Protein AF-A0A8J5URF2-F1 (afdb_monomer_lite)

Organism: NCBI:txid2053667

Foldseek 3Di:
DDPPVPVVVVVVVVVVVVVVPPPCPVVPVVPPDFQFACFQVSDDQQWGQPNVVSGTDRCVPPCPDVFPQWDWDGGNNDTDTHRPFDFADAQVVEPQQFGCDPRTTGGLCRVDDDPPQWDWGGGRNDTDTDGPDVVVVPPPVPPPPPDPPDPVVCPPVPPDD

Radius of gyration: 26.74 Å; chains: 1; bounding box: 41×51×88 Å

Structure (mmCIF, N/CA/C/O backbone):
data_AF-A0A8J5URF2-F1
#
_entry.id   AF-A0A8J5URF2-F1
#
loop_
_atom_site.group_PDB
_atom_site.id
_atom_site.type_symbol
_atom_site.label_atom_id
_atom_site.label_alt_id
_atom_site.label_comp_id
_atom_site.label_asym_id
_atom_site.label_entity_id
_atom_site.label_seq_id
_atom_site.pdbx_PDB_ins_code
_atom_site.Cartn_x
_atom_site.Cartn_y
_atom_site.Cartn_z
_atom_site.occupancy
_atom_site.B_iso_or_equiv
_atom_site.auth_seq_id
_atom_site.auth_comp_id
_atom_site.auth_asym_id
_atom_site.auth_atom_id
_atom_site.pdbx_PDB_model_num
ATOM 1 N N . MET A 1 1 ? -21.887 22.325 69.177 1.00 54.88 1 MET A N 1
ATOM 2 C CA . MET A 1 1 ? -21.161 22.022 67.921 1.00 54.88 1 MET A CA 1
ATOM 3 C C . MET A 1 1 ? -19.671 21.995 68.224 1.00 54.88 1 MET A C 1
ATOM 5 O O . MET A 1 1 ? -19.210 22.878 68.933 1.00 54.88 1 MET A O 1
ATOM 9 N N . LYS A 1 2 ? -18.942 20.954 67.797 1.00 58.53 2 LYS A N 1
ATOM 10 C CA . LYS A 1 2 ? -17.509 20.806 68.104 1.00 58.53 2 LYS A CA 1
ATOM 11 C C . LYS A 1 2 ? -16.678 21.687 67.151 1.00 58.53 2 LYS A C 1
ATOM 13 O O . LYS A 1 2 ? -16.912 21.612 65.946 1.00 58.53 2 LYS A O 1
ATOM 18 N N . PRO A 1 3 ? -15.703 22.470 67.648 1.00 61.38 3 PRO A N 1
ATOM 19 C CA . PRO A 1 3 ? -14.938 23.444 66.851 1.00 61.38 3 PRO A CA 1
ATOM 20 C C . PRO A 1 3 ? -14.034 22.825 65.768 1.00 61.38 3 PRO A C 1
ATOM 22 O O . PRO A 1 3 ? -13.478 23.538 64.943 1.00 61.38 3 PRO A O 1
ATOM 25 N N . GLN A 1 4 ? -13.921 21.497 65.717 1.00 60.84 4 GLN A N 1
ATOM 26 C CA . GLN A 1 4 ? -13.095 20.777 64.743 1.00 60.84 4 GLN A CA 1
ATOM 27 C C . GLN A 1 4 ? -13.714 20.716 63.333 1.00 60.84 4 GLN A C 1
ATOM 29 O O . GLN A 1 4 ? -12.996 20.485 62.368 1.00 60.84 4 GLN A O 1
ATOM 34 N N . ASN A 1 5 ? -15.017 20.987 63.187 1.00 53.72 5 ASN A N 1
ATOM 35 C CA . ASN A 1 5 ? -15.689 20.961 61.881 1.00 53.72 5 ASN A CA 1
ATOM 36 C C . ASN A 1 5 ? -15.619 22.296 61.121 1.00 53.72 5 ASN A C 1
ATOM 38 O O . ASN A 1 5 ? -15.987 22.335 59.950 1.00 53.72 5 ASN A O 1
ATOM 42 N N . LEU A 1 6 ? -15.159 23.384 61.753 1.00 61.41 6 LEU A N 1
ATOM 43 C CA . LEU A 1 6 ? -15.126 24.706 61.116 1.00 61.41 6 LEU A CA 1
ATOM 44 C C . LEU A 1 6 ? -13.958 24.841 60.120 1.00 61.41 6 LEU A C 1
ATOM 46 O O . LEU A 1 6 ? -14.112 25.452 59.070 1.00 61.41 6 LEU A O 1
ATOM 50 N N . PHE A 1 7 ? -12.828 24.181 60.393 1.00 63.19 7 PHE A N 1
ATOM 51 C CA . PHE A 1 7 ? -11.641 24.225 59.529 1.00 63.19 7 PHE A CA 1
ATOM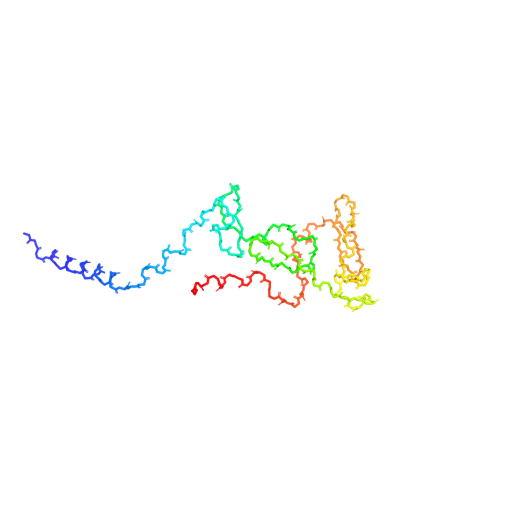 52 C C . PHE A 1 7 ? -11.802 23.458 58.210 1.00 63.19 7 PHE A C 1
ATOM 54 O O . PHE A 1 7 ? -11.141 23.774 57.224 1.00 63.19 7 PHE A O 1
ATOM 61 N N . ILE A 1 8 ? -12.696 22.468 58.166 1.00 69.56 8 ILE A N 1
ATOM 62 C CA . ILE A 1 8 ? -12.920 21.665 56.956 1.00 69.56 8 ILE A CA 1
ATOM 63 C C . ILE A 1 8 ? -13.656 22.491 55.892 1.00 69.56 8 ILE A C 1
ATOM 65 O O . ILE A 1 8 ? -13.359 22.371 54.707 1.00 69.56 8 ILE A O 1
ATOM 69 N N . PHE A 1 9 ? -14.572 23.372 56.303 1.00 69.56 9 PHE A N 1
ATOM 70 C CA . PHE A 1 9 ? -15.338 24.187 55.362 1.00 69.56 9 PHE A CA 1
ATOM 71 C C . PHE A 1 9 ? -14.484 25.254 54.671 1.00 69.56 9 PHE A C 1
ATOM 73 O O . PHE A 1 9 ? -14.628 25.441 53.465 1.00 69.56 9 PHE A O 1
ATOM 80 N N . GLU A 1 10 ? -13.546 25.895 55.374 1.00 72.56 10 GLU A N 1
ATOM 81 C CA . GLU A 1 10 ? -12.676 26.892 54.736 1.00 72.56 10 GLU A CA 1
ATOM 82 C C . GLU A 1 10 ? -11.713 26.270 53.719 1.00 72.56 10 GLU A C 1
ATOM 84 O O . GLU A 1 10 ? -11.542 26.807 52.624 1.00 72.56 10 GLU A O 1
ATOM 89 N N . ALA A 1 11 ? -11.146 25.098 54.019 1.00 75.94 11 ALA A N 1
ATOM 90 C CA . ALA A 1 11 ? -10.234 24.422 53.098 1.00 75.94 11 ALA A CA 1
ATOM 91 C C . ALA A 1 11 ? -10.924 24.002 51.784 1.00 75.94 11 ALA A C 1
ATOM 93 O O . ALA A 1 11 ? -10.336 24.118 50.708 1.00 75.94 11 ALA A O 1
ATOM 94 N N . VAL A 1 12 ? -12.185 23.558 51.852 1.00 80.31 12 VAL A N 1
ATOM 95 C CA . VAL A 1 12 ? -12.960 23.149 50.667 1.00 80.31 12 VAL A CA 1
ATOM 96 C C . VAL A 1 12 ? -13.332 24.352 49.798 1.00 80.31 12 VAL A C 1
ATOM 98 O O . VAL A 1 12 ? -13.237 24.271 48.573 1.00 80.31 12 VAL A O 1
ATOM 101 N N . VAL A 1 13 ? -13.699 25.485 50.405 1.00 82.00 13 VAL A N 1
ATOM 102 C CA . VAL A 1 13 ? -14.028 26.707 49.654 1.00 82.00 13 VAL A CA 1
ATOM 103 C C . VAL A 1 13 ? -12.790 27.258 48.945 1.00 82.00 13 VAL A C 1
ATOM 105 O O . VAL A 1 13 ? -12.867 27.588 47.764 1.00 82.00 13 VAL A O 1
ATOM 108 N N . ILE A 1 14 ? -11.628 27.275 49.605 1.00 79.31 14 ILE A N 1
ATOM 109 C CA . ILE A 1 14 ? -10.374 27.732 48.987 1.00 79.31 14 ILE A CA 1
ATOM 110 C C . ILE A 1 14 ? -9.968 26.816 47.819 1.00 79.31 14 ILE A C 1
ATOM 112 O O . ILE A 1 14 ? -9.582 27.315 46.764 1.00 79.31 14 ILE A O 1
ATOM 116 N N . ALA A 1 15 ? -10.118 25.493 47.949 1.00 76.88 15 ALA A N 1
ATOM 117 C CA . ALA A 1 15 ? -9.820 24.556 46.863 1.00 76.88 15 ALA A CA 1
ATOM 118 C C . ALA A 1 15 ? -10.741 24.747 45.641 1.00 76.88 15 ALA A C 1
ATOM 120 O O . ALA A 1 15 ? -10.263 24.743 44.506 1.00 76.88 15 ALA A O 1
ATOM 121 N N . LEU A 1 16 ? -12.043 24.966 45.860 1.00 73.75 16 LEU A N 1
ATOM 122 C CA . LEU A 1 16 ? -13.004 25.220 44.780 1.00 73.75 16 LEU A CA 1
ATOM 123 C C . LEU A 1 16 ? -12.747 26.559 44.074 1.00 73.75 16 LEU A C 1
ATOM 125 O O . LEU A 1 16 ? -12.869 26.635 42.851 1.00 73.75 16 LEU A O 1
ATOM 129 N N . VAL A 1 17 ? -12.336 27.591 44.817 1.00 75.50 17 VAL A N 1
ATOM 130 C CA . VAL A 1 17 ? -11.958 28.898 44.258 1.00 75.50 17 VAL A CA 1
ATOM 131 C C . VAL A 1 17 ? -10.662 28.789 43.445 1.00 75.50 17 VAL A C 1
ATOM 133 O O . VAL A 1 17 ? -10.604 29.265 42.316 1.00 75.50 17 VAL A O 1
ATOM 136 N N . ILE A 1 18 ? -9.636 28.090 43.939 1.00 70.56 18 ILE A N 1
ATOM 137 C CA . ILE A 1 18 ? -8.384 27.891 43.185 1.00 70.56 18 ILE A CA 1
ATOM 138 C C . ILE A 1 18 ? -8.638 27.131 41.871 1.00 70.56 18 ILE A C 1
ATOM 140 O O . ILE A 1 18 ? -8.067 27.489 40.841 1.00 70.56 18 ILE A O 1
ATOM 144 N N . LEU A 1 19 ? -9.540 26.142 41.876 1.00 63.00 19 LEU A N 1
ATOM 145 C CA . LEU A 1 19 ? -9.937 25.402 40.671 1.00 63.00 19 LEU A CA 1
ATOM 146 C C . LEU A 1 19 ? -10.715 26.253 39.656 1.00 63.00 19 LEU A C 1
ATOM 148 O O . LEU A 1 19 ? -10.665 25.961 38.464 1.00 63.00 19 LEU A O 1
ATOM 152 N N . SER A 1 20 ? -11.402 27.311 40.097 1.00 64.94 20 SER A N 1
ATOM 153 C CA . SER A 1 20 ? -12.163 28.204 39.211 1.00 64.94 20 SER A CA 1
ATOM 154 C C . SER A 1 20 ? -11.351 29.389 38.669 1.00 64.94 20 SER A C 1
ATOM 156 O O . SER A 1 20 ? -11.740 29.964 37.658 1.00 64.94 20 SER A O 1
ATOM 158 N N . PHE A 1 21 ? -10.195 29.722 39.258 1.00 60.34 21 PHE A N 1
ATOM 159 C CA . PHE A 1 21 ? -9.311 30.794 38.765 1.00 60.34 21 PHE A CA 1
ATOM 160 C C . PHE A 1 21 ? -8.217 30.330 37.794 1.00 60.34 21 PHE A C 1
ATOM 162 O O . PHE A 1 21 ? -7.572 31.154 37.139 1.00 60.34 21 PHE A O 1
ATOM 169 N N . THR A 1 22 ? -8.005 29.024 37.631 1.00 60.31 22 THR A N 1
ATOM 170 C CA . THR A 1 22 ? -7.184 28.526 36.527 1.00 60.31 22 THR A CA 1
ATOM 171 C C . THR A 1 22 ? -8.030 28.483 35.256 1.00 60.31 22 THR A C 1
ATOM 173 O O . THR A 1 22 ? -8.672 27.475 34.982 1.00 60.31 22 THR A O 1
ATOM 176 N N . ASN A 1 23 ? -7.997 29.562 34.463 1.00 52.31 23 ASN A N 1
ATOM 177 C CA . ASN A 1 23 ? -8.587 29.728 33.114 1.00 52.31 23 ASN A CA 1
ATOM 178 C C . ASN A 1 23 ? -8.041 28.739 32.047 1.00 52.31 23 ASN A C 1
ATOM 180 O O . ASN A 1 23 ? -7.802 29.091 30.896 1.00 52.31 23 ASN A O 1
ATOM 184 N N . LYS A 1 24 ? -7.761 27.494 32.433 1.00 52.59 24 LYS A N 1
ATOM 185 C CA . LYS A 1 24 ? -7.268 26.403 31.586 1.00 52.59 24 LYS A CA 1
ATOM 186 C C . LYS A 1 24 ? -8.221 25.206 31.559 1.00 52.59 24 LYS A C 1
ATOM 188 O O . LYS A 1 24 ? -7.837 24.151 31.064 1.00 52.59 24 LYS A O 1
ATOM 193 N N . VAL A 1 25 ? -9.437 25.356 32.083 1.00 52.59 25 VAL A N 1
ATOM 194 C CA . VAL A 1 25 ? -10.452 24.292 32.039 1.00 52.59 25 VAL A CA 1
ATOM 195 C C . VAL A 1 25 ? -11.131 24.222 30.662 1.00 52.59 25 VAL A C 1
ATOM 197 O O . VAL A 1 25 ? -11.504 23.132 30.238 1.00 52.59 25 VAL A O 1
ATOM 200 N N . ASP A 1 26 ? -11.166 25.318 29.896 1.00 50.94 26 ASP A N 1
ATOM 201 C CA . ASP A 1 26 ? -11.815 25.328 28.574 1.00 50.94 26 ASP A CA 1
ATOM 202 C C . ASP A 1 26 ? -11.022 24.601 27.475 1.00 50.94 26 ASP A C 1
ATOM 204 O O . ASP A 1 26 ? -11.611 24.071 26.540 1.00 50.94 26 ASP A O 1
ATOM 208 N N . LEU A 1 27 ? -9.695 24.464 27.599 1.00 51.38 27 LEU A N 1
ATOM 209 C CA . LEU A 1 27 ? -8.894 23.777 26.571 1.00 51.38 27 LEU A CA 1
ATOM 210 C C . LEU A 1 27 ? -8.888 22.243 26.679 1.00 51.38 27 LEU A C 1
ATOM 212 O O . LEU A 1 27 ? -8.362 21.574 25.791 1.00 51.38 27 LEU A O 1
ATOM 216 N N . TRP A 1 28 ? -9.420 21.669 27.761 1.00 51.75 28 TRP A N 1
ATOM 217 C CA . TRP A 1 28 ? -9.365 20.218 27.994 1.00 51.75 28 TRP A CA 1
ATOM 218 C C . TRP A 1 28 ? -10.682 19.489 27.702 1.00 51.75 28 TRP A C 1
ATOM 220 O O . TRP A 1 28 ? -10.674 18.274 27.513 1.00 51.75 28 TRP A O 1
ATOM 230 N N . LEU A 1 29 ? -11.807 20.207 27.638 1.00 48.22 29 LEU A N 1
ATOM 231 C CA . LEU A 1 29 ? -13.128 19.608 27.412 1.00 48.22 29 LEU A CA 1
ATOM 232 C C . LEU A 1 29 ? -13.504 19.462 25.929 1.00 48.22 29 LEU A C 1
ATOM 234 O O . LEU A 1 29 ? -14.338 18.620 25.607 1.00 48.22 29 LEU A O 1
ATOM 238 N N . GLU A 1 30 ? -12.845 20.177 25.013 1.00 49.75 30 GLU A N 1
ATOM 239 C CA . GLU A 1 30 ? -13.102 20.037 23.568 1.00 49.75 30 GLU A CA 1
ATOM 240 C C . GLU A 1 30 ? -12.383 18.847 22.913 1.00 49.75 30 GLU A C 1
ATOM 242 O O . GLU A 1 30 ? -12.666 18.501 21.770 1.00 49.75 30 GLU A O 1
ATOM 247 N N . THR A 1 31 ? -11.470 18.169 23.614 1.00 52.88 31 THR A N 1
ATOM 248 C CA . THR A 1 31 ? -10.643 17.107 23.007 1.00 52.88 31 THR A CA 1
ATOM 249 C C . THR A 1 31 ? -11.240 15.699 23.083 1.00 52.88 31 THR A C 1
ATOM 251 O O . THR A 1 31 ? -10.633 14.765 22.561 1.00 52.88 31 THR A O 1
ATOM 254 N N . TRP A 1 32 ? -12.414 15.522 23.702 1.00 55.44 32 TRP A N 1
ATOM 255 C CA . TRP A 1 32 ? -12.982 14.188 23.962 1.00 55.44 32 TRP A CA 1
ATOM 256 C C . TRP A 1 32 ? -14.447 14.003 23.578 1.00 55.44 32 TRP A C 1
ATOM 258 O O . TRP A 1 32 ? -14.956 12.886 23.698 1.00 55.44 32 TRP A O 1
ATOM 268 N N . LEU A 1 33 ? -15.138 15.044 23.111 1.00 57.53 33 LEU A N 1
ATOM 269 C CA . LEU A 1 33 ? -16.478 14.837 22.577 1.00 57.53 33 LEU A CA 1
ATOM 270 C C . LEU A 1 33 ? -16.354 14.152 21.209 1.00 57.53 33 LEU A C 1
ATOM 272 O O . LEU A 1 33 ? -15.649 14.672 20.340 1.00 57.53 33 LEU A O 1
ATOM 276 N N . PRO A 1 34 ? -16.993 12.986 21.000 1.00 61.00 34 PRO A N 1
ATOM 277 C CA . PRO A 1 34 ? -17.047 12.380 19.680 1.00 61.00 34 PRO A CA 1
ATOM 278 C C . PRO A 1 34 ? -17.663 13.401 18.723 1.00 61.00 34 PRO A C 1
ATOM 280 O O . PRO A 1 34 ? -18.774 13.884 18.951 1.00 61.00 34 PRO A O 1
ATOM 283 N N . ILE A 1 35 ? -16.904 13.783 17.693 1.00 73.75 35 ILE A N 1
ATOM 284 C CA . ILE A 1 35 ? -17.360 14.724 16.671 1.00 73.75 35 ILE A CA 1
ATOM 285 C C . ILE A 1 35 ? -18.442 14.001 15.872 1.00 73.75 35 ILE A C 1
ATOM 287 O O . ILE A 1 35 ? -18.147 13.196 14.983 1.00 73.75 35 ILE A O 1
ATOM 291 N N . TYR A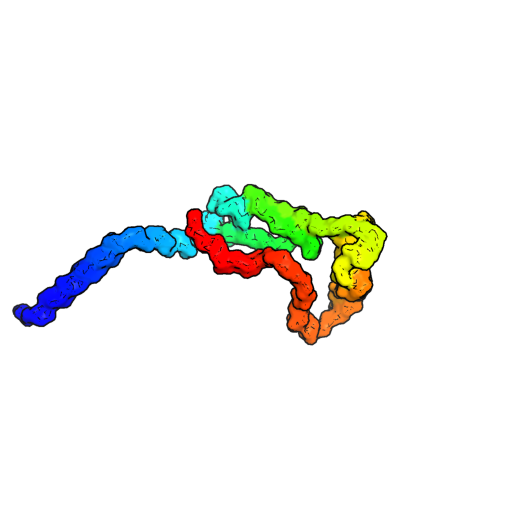 1 36 ? -19.695 14.245 16.249 1.00 84.81 36 TYR A N 1
ATOM 292 C CA . TYR A 1 36 ? -20.850 13.760 15.515 1.00 84.81 36 TYR A CA 1
ATOM 293 C C . TYR A 1 36 ? -20.994 14.559 14.228 1.00 84.81 36 TYR A C 1
ATOM 295 O O . TYR A 1 36 ? -20.988 15.788 14.251 1.00 84.81 36 TYR A O 1
ATOM 303 N N . CYS A 1 37 ? -21.173 13.859 13.117 1.00 90.00 37 CYS A N 1
ATOM 304 C CA . CYS A 1 37 ? -21.361 14.476 11.814 1.00 90.00 37 CYS A CA 1
ATOM 305 C C . CYS A 1 37 ? -22.640 13.966 11.147 1.00 90.00 37 CYS A C 1
ATOM 307 O O . CYS A 1 37 ? -23.063 12.819 11.323 1.00 90.00 37 CYS A O 1
ATOM 309 N N . THR A 1 38 ? -23.267 14.841 10.372 1.00 91.00 38 THR A N 1
ATOM 310 C CA . THR A 1 38 ? -24.408 14.526 9.503 1.00 91.00 38 THR A CA 1
ATOM 311 C C . THR A 1 38 ? -24.032 14.603 8.028 1.00 91.00 38 THR A C 1
ATOM 313 O O . THR A 1 38 ? -24.632 13.920 7.198 1.00 91.00 38 THR A O 1
ATOM 316 N N . LYS A 1 39 ? -23.006 15.394 7.715 1.00 91.00 39 LYS A N 1
ATOM 317 C CA . LYS A 1 39 ? -22.431 15.606 6.388 1.00 91.00 39 LYS A CA 1
ATOM 318 C C . LYS A 1 39 ? -20.928 15.871 6.513 1.00 91.00 39 LYS A C 1
ATOM 320 O O . LYS A 1 39 ? -20.409 16.046 7.613 1.00 91.00 39 LYS A O 1
ATOM 325 N N . ASN A 1 40 ? -20.213 15.855 5.391 1.00 82.31 40 ASN A N 1
ATOM 326 C CA . ASN A 1 40 ? -18.756 15.999 5.397 1.00 82.31 40 ASN A CA 1
ATOM 327 C C . ASN A 1 40 ? -18.301 17.370 5.901 1.00 82.31 40 ASN A C 1
ATOM 329 O O . ASN A 1 40 ? -17.296 17.422 6.594 1.00 82.31 40 ASN A O 1
ATOM 333 N N . GLU A 1 41 ? -19.061 18.436 5.631 1.00 88.69 41 GLU A N 1
ATOM 334 C CA . GLU A 1 41 ? -18.701 19.794 6.060 1.00 88.69 41 GLU A CA 1
ATOM 335 C C . GLU A 1 41 ? -18.766 19.990 7.584 1.00 88.69 41 GLU A C 1
ATOM 337 O O . GLU A 1 41 ? -18.286 21.001 8.088 1.00 88.69 41 GLU A O 1
ATOM 342 N N . ASP A 1 42 ? -19.358 19.042 8.322 1.00 88.25 42 ASP A N 1
ATOM 343 C CA . ASP A 1 42 ? -19.342 19.043 9.791 1.00 88.25 42 ASP A CA 1
ATOM 344 C C . ASP A 1 42 ? -17.985 18.559 10.342 1.00 88.25 42 ASP A C 1
ATOM 346 O O . ASP A 1 42 ? -17.697 18.703 11.530 1.00 88.25 42 ASP A O 1
ATOM 350 N N . CYS A 1 43 ? -17.155 17.951 9.488 1.00 86.31 43 CYS A N 1
ATOM 351 C CA . CYS A 1 43 ? -15.836 17.459 9.839 1.00 86.31 43 CYS A CA 1
ATOM 352 C C . CYS A 1 43 ? -14.746 18.483 9.477 1.00 86.31 43 CYS A C 1
ATOM 354 O O . CYS A 1 43 ? -14.905 19.270 8.549 1.00 86.31 43 CYS A O 1
ATOM 356 N N . PRO A 1 44 ? -13.584 18.433 10.144 1.00 85.56 44 PRO A N 1
ATOM 357 C CA . PRO A 1 44 ? -12.365 19.079 9.665 1.00 85.56 44 PRO A CA 1
ATOM 358 C C . PRO A 1 44 ? -11.990 18.640 8.238 1.00 85.56 44 PRO A C 1
ATOM 360 O O . PRO A 1 44 ? -12.250 17.498 7.852 1.00 85.56 44 PRO A O 1
ATOM 363 N N . ASP A 1 45 ? -11.304 19.503 7.481 1.00 79.62 45 ASP A N 1
ATOM 364 C CA . ASP A 1 45 ? -10.950 19.288 6.061 1.00 79.62 45 ASP A CA 1
ATOM 365 C C . ASP A 1 45 ? -10.183 17.983 5.771 1.00 79.62 45 ASP A C 1
ATOM 367 O O . ASP A 1 45 ? -10.190 17.485 4.641 1.00 79.62 45 ASP A O 1
ATOM 371 N N . ASN A 1 46 ? -9.498 17.437 6.778 1.00 77.62 46 ASN A N 1
ATOM 372 C CA . ASN A 1 46 ? -8.712 16.205 6.711 1.00 77.62 46 ASN A CA 1
ATOM 373 C C . ASN A 1 46 ? -9.497 14.940 7.114 1.00 77.62 46 ASN A C 1
ATOM 375 O O . ASN A 1 46 ? -8.923 13.849 7.132 1.00 77.62 46 ASN A O 1
ATOM 379 N N . LEU A 1 47 ? -10.783 15.066 7.448 1.00 82.88 47 LEU A N 1
ATOM 380 C CA . LEU A 1 47 ? -11.662 13.969 7.851 1.00 82.88 47 LEU A CA 1
ATOM 381 C C . LEU A 1 47 ? -12.883 13.880 6.929 1.00 82.88 47 LEU A C 1
ATOM 383 O O . LEU A 1 47 ? -13.195 14.788 6.161 1.00 82.88 47 LEU A O 1
ATOM 387 N N . SER A 1 48 ? -13.580 12.750 6.970 1.00 84.19 48 SER A N 1
ATOM 388 C CA . SER A 1 48 ? -14.848 12.565 6.260 1.00 84.19 48 SER A CA 1
ATOM 389 C C . SER A 1 48 ? -15.864 11.898 7.172 1.00 84.19 48 SER A C 1
ATOM 391 O O . SER A 1 48 ? -15.506 11.093 8.037 1.00 84.19 48 SER A O 1
ATOM 393 N N . CYS A 1 49 ? -17.134 12.238 6.982 1.00 87.38 49 CYS A N 1
ATOM 394 C CA . CYS A 1 49 ? -18.213 11.718 7.797 1.00 87.38 49 CYS A CA 1
ATOM 395 C C . CYS A 1 49 ? -18.596 10.305 7.346 1.00 87.38 49 CYS A C 1
ATOM 397 O O . CYS A 1 49 ? -19.103 10.103 6.239 1.00 87.38 49 CYS A O 1
ATOM 399 N N . LEU A 1 50 ? -18.404 9.309 8.212 1.00 86.88 50 LEU A N 1
ATOM 400 C CA . LEU A 1 50 ? -18.973 7.980 8.007 1.00 86.88 50 LEU A CA 1
ATOM 401 C C . LEU A 1 50 ? -20.443 8.013 8.403 1.00 86.88 50 LEU A C 1
ATOM 403 O O . LEU A 1 50 ? -20.783 7.824 9.565 1.00 86.88 50 LEU A O 1
ATOM 407 N N . ILE A 1 51 ? -21.322 8.203 7.418 1.00 82.00 51 ILE A N 1
ATOM 408 C CA . ILE A 1 51 ? -22.777 8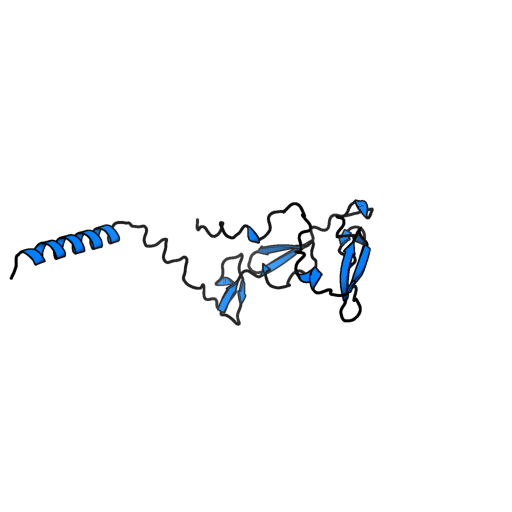.342 7.623 1.00 82.00 51 ILE A CA 1
ATOM 409 C C . ILE A 1 51 ? -23.360 7.197 8.473 1.00 82.00 51 ILE A C 1
ATOM 411 O O . ILE A 1 51 ? -24.275 7.422 9.262 1.00 82.00 51 ILE A O 1
ATOM 415 N N . LYS A 1 52 ? -22.821 5.975 8.342 1.00 86.12 52 LYS A N 1
ATOM 416 C CA . LYS A 1 52 ? -23.266 4.805 9.121 1.00 86.12 52 LYS A CA 1
ATOM 417 C C . LYS A 1 52 ? -23.015 4.955 10.623 1.00 86.12 52 LYS A C 1
ATOM 419 O O . LYS A 1 52 ? -23.894 4.614 11.406 1.00 86.12 52 LYS A O 1
ATOM 424 N N . ASP A 1 53 ? -21.856 5.492 10.992 1.00 85.31 53 ASP A N 1
ATOM 425 C CA . ASP A 1 53 ? -21.406 5.597 12.385 1.00 85.31 53 ASP A CA 1
ATOM 426 C C . ASP A 1 53 ? -21.618 7.013 12.951 1.00 85.31 53 ASP A C 1
ATOM 428 O O . ASP A 1 53 ? -21.511 7.222 14.154 1.00 85.31 53 ASP A O 1
ATOM 432 N N . LYS A 1 54 ? -21.954 7.984 12.086 1.00 90.62 54 LYS A N 1
ATOM 433 C CA . LYS A 1 54 ? -22.032 9.426 12.379 1.00 90.62 54 LYS A CA 1
ATOM 434 C C . LYS A 1 54 ? -20.750 9.981 12.998 1.00 90.62 54 LYS A C 1
ATOM 436 O O . LYS A 1 54 ? -20.797 10.932 13.769 1.00 90.62 54 LYS A O 1
ATOM 441 N N . GLU A 1 55 ? -19.612 9.397 12.641 1.00 89.81 55 GLU A N 1
ATOM 442 C CA . GLU A 1 55 ? -18.293 9.782 13.136 1.00 89.81 55 GLU A CA 1
ATOM 443 C C . GLU A 1 55 ? -17.436 10.337 11.998 1.00 89.81 55 GLU A C 1
ATOM 445 O O . GLU A 1 55 ? -17.358 9.752 10.911 1.00 89.81 55 GLU A O 1
ATOM 450 N N . CYS A 1 56 ? -16.730 11.436 12.265 1.00 85.62 56 CYS A N 1
ATOM 451 C CA . CYS A 1 56 ? -15.649 11.891 11.400 1.00 85.62 56 CYS A CA 1
ATOM 452 C C . CYS A 1 56 ? -14.465 10.930 11.533 1.00 85.62 56 CYS A C 1
ATOM 454 O O . CYS A 1 56 ? -13.815 10.879 12.579 1.00 85.62 56 CYS A O 1
ATOM 456 N N . ARG A 1 57 ? -14.142 10.181 10.475 1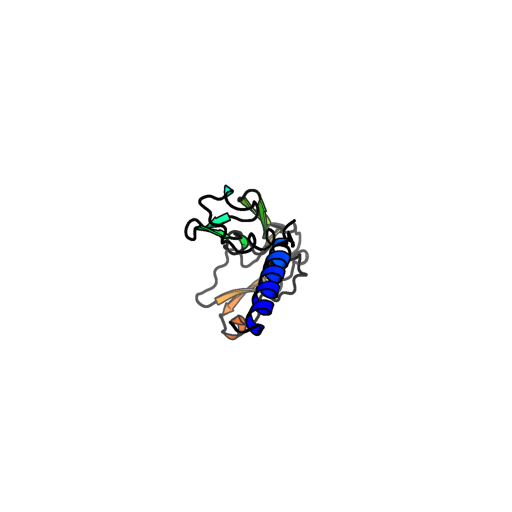.00 83.88 57 ARG A N 1
ATOM 457 C CA . ARG A 1 57 ? -12.924 9.362 10.448 1.00 83.88 57 ARG A CA 1
ATOM 458 C C . ARG A 1 57 ? -11.988 9.809 9.355 1.00 83.88 57 ARG A C 1
ATOM 460 O O . ARG A 1 57 ? -12.384 10.395 8.349 1.00 83.88 57 ARG A O 1
ATOM 467 N N . ASN A 1 58 ? -10.720 9.487 9.567 1.00 76.94 58 ASN A N 1
ATOM 468 C CA . ASN A 1 58 ? -9.730 9.627 8.527 1.00 76.94 58 ASN A CA 1
ATOM 469 C C . ASN A 1 58 ? -10.013 8.557 7.453 1.00 76.94 58 ASN A C 1
ATOM 471 O O . ASN A 1 58 ? -9.935 7.361 7.763 1.00 76.94 58 ASN A O 1
ATOM 475 N N . PRO A 1 59 ? -10.332 8.949 6.207 1.00 69.00 59 PRO A N 1
ATOM 476 C CA . PRO A 1 59 ? -10.611 7.995 5.141 1.00 69.00 59 PRO A CA 1
ATOM 477 C C . PRO A 1 59 ? -9.382 7.163 4.738 1.00 69.00 59 PRO A C 1
ATOM 479 O O . PRO A 1 59 ? -9.552 6.177 4.025 1.00 69.00 59 PRO A O 1
ATOM 482 N N . CYS A 1 60 ? -8.174 7.488 5.226 1.00 62.62 60 CYS A N 1
ATOM 483 C CA . CYS A 1 60 ? -6.936 6.750 4.949 1.00 62.62 60 CYS A CA 1
ATOM 484 C C . CYS A 1 60 ? -6.978 5.262 5.331 1.00 62.62 60 CYS A C 1
ATOM 486 O O . CYS A 1 60 ? -6.146 4.506 4.845 1.00 62.62 60 CYS A O 1
ATOM 488 N N . ASN A 1 61 ? -7.904 4.830 6.197 1.00 58.97 61 ASN A N 1
ATOM 489 C CA . ASN A 1 61 ? -8.049 3.410 6.540 1.00 58.97 61 ASN A CA 1
ATOM 490 C C . ASN A 1 61 ? -9.075 2.667 5.664 1.00 58.97 61 ASN A C 1
ATOM 492 O O . ASN A 1 61 ? -9.260 1.461 5.812 1.00 58.97 61 ASN A O 1
ATOM 496 N N . SER A 1 62 ? -9.765 3.379 4.770 1.00 55.50 62 SER A N 1
ATOM 497 C CA . SER A 1 62 ? -10.546 2.755 3.707 1.00 55.50 62 SER A CA 1
ATOM 498 C C . SER A 1 62 ? -9.630 2.538 2.506 1.00 55.50 62 SER A C 1
ATOM 500 O O . SER A 1 62 ? -8.788 3.377 2.205 1.00 55.50 62 SER A O 1
ATOM 502 N N . THR A 1 63 ? -9.780 1.403 1.837 1.00 58.09 63 THR A N 1
ATOM 503 C CA . THR A 1 63 ? -9.047 0.914 0.655 1.00 58.09 63 THR A CA 1
ATOM 504 C C . THR A 1 63 ? -9.219 1.789 -0.606 1.00 58.09 63 THR A C 1
ATOM 506 O O . THR A 1 63 ? -9.407 1.282 -1.709 1.00 58.09 63 THR A O 1
ATOM 509 N N . GLY A 1 64 ? -9.229 3.114 -0.450 1.00 61.94 64 GLY A N 1
ATOM 510 C CA . GLY A 1 64 ? -9.642 4.080 -1.461 1.00 61.94 64 GLY A CA 1
ATOM 511 C C . GLY A 1 64 ? -8.654 4.263 -2.611 1.00 61.94 64 GLY A C 1
ATOM 512 O O . GLY A 1 64 ? -9.102 4.439 -3.743 1.00 61.94 64 GLY A O 1
ATOM 513 N N . CYS A 1 65 ? -7.342 4.190 -2.363 1.00 66.81 65 CYS A N 1
ATOM 514 C CA . CYS A 1 65 ? -6.358 4.213 -3.445 1.00 66.81 65 CYS A CA 1
ATOM 515 C C . CYS A 1 65 ? -6.021 2.780 -3.857 1.00 66.81 65 CYS A C 1
ATOM 517 O O . CYS A 1 65 ? -5.839 1.890 -3.022 1.00 66.81 65 CYS A O 1
ATOM 519 N N . LYS A 1 66 ? -6.022 2.548 -5.170 1.00 67.06 66 LYS A N 1
ATOM 520 C CA . LYS A 1 66 ? -5.938 1.201 -5.745 1.00 67.06 66 LYS A CA 1
ATOM 521 C C . LYS A 1 66 ? -4.517 0.661 -5.719 1.00 67.06 66 LYS A C 1
ATOM 523 O O . LYS A 1 66 ? -4.353 -0.555 -5.750 1.00 67.06 66 LYS A O 1
ATOM 528 N N . PHE A 1 67 ? -3.527 1.550 -5.678 1.00 67.56 67 PHE A N 1
ATOM 529 C CA . PHE A 1 67 ? -2.131 1.192 -5.868 1.00 67.56 67 PHE A CA 1
ATOM 530 C C . PHE A 1 67 ? -1.298 1.477 -4.615 1.00 67.56 67 PHE A C 1
ATOM 532 O O . PHE A 1 67 ? -1.536 2.436 -3.878 1.00 67.56 67 PHE A O 1
ATOM 539 N N . ALA A 1 68 ? -0.314 0.613 -4.359 1.00 64.62 68 ALA A N 1
ATOM 540 C CA . ALA A 1 68 ? 0.538 0.682 -3.170 1.00 64.62 68 ALA A CA 1
ATOM 541 C C . ALA A 1 68 ? 1.519 1.874 -3.181 1.00 64.62 68 ALA A C 1
ATOM 543 O O . ALA A 1 68 ? 2.074 2.219 -2.140 1.00 64.62 68 ALA A O 1
ATOM 544 N N . ASP A 1 69 ? 1.739 2.498 -4.339 1.00 65.81 69 ASP A N 1
ATOM 545 C CA . ASP A 1 69 ? 2.648 3.629 -4.564 1.00 65.81 69 ASP A CA 1
ATOM 546 C C . ASP A 1 69 ? 1.935 4.997 -4.590 1.00 65.81 69 ASP A C 1
ATOM 548 O O . ASP A 1 69 ? 2.552 6.026 -4.897 1.00 65.81 69 ASP A O 1
ATOM 552 N N . GLU A 1 70 ? 0.635 5.027 -4.294 1.00 75.44 70 GLU A N 1
ATOM 553 C CA . GLU A 1 70 ? -0.147 6.258 -4.230 1.00 75.44 70 GLU A CA 1
ATOM 554 C C . GLU A 1 70 ? 0.004 6.940 -2.868 1.00 75.44 70 GLU A C 1
ATOM 556 O O . GLU A 1 70 ? -0.239 6.360 -1.809 1.00 75.44 70 GLU A O 1
ATOM 561 N N . ILE A 1 71 ? 0.376 8.221 -2.898 1.00 71.75 71 ILE A N 1
ATOM 562 C CA . ILE A 1 71 ? 0.284 9.090 -1.731 1.00 71.75 71 ILE A CA 1
ATOM 563 C C . ILE A 1 71 ? -1.170 9.524 -1.581 1.00 71.75 71 ILE A C 1
ATOM 565 O O . ILE A 1 71 ? -1.774 10.104 -2.488 1.00 71.75 71 ILE A O 1
ATOM 569 N N . TYR A 1 72 ? -1.703 9.272 -0.392 1.00 73.88 72 TYR A N 1
ATOM 570 C CA . TYR A 1 72 ? -3.023 9.713 0.022 1.00 73.88 72 TYR A CA 1
ATOM 571 C C . TYR A 1 72 ? -2.964 11.168 0.481 1.00 73.88 72 TYR A C 1
ATOM 573 O O . TYR A 1 72 ? -2.184 11.524 1.367 1.00 73.88 72 TYR A O 1
ATOM 581 N N . SER A 1 73 ? -3.831 12.005 -0.077 1.00 77.50 73 SER A N 1
ATOM 582 C CA . SER A 1 73 ? -4.104 13.340 0.450 1.00 77.50 73 SER A CA 1
ATOM 583 C C . SER A 1 73 ? -5.610 13.566 0.516 1.00 77.50 73 SER A C 1
ATOM 585 O O . SER A 1 73 ? -6.341 13.167 -0.386 1.00 77.50 73 SER A O 1
ATOM 587 N N . VAL A 1 74 ? -6.086 14.179 1.597 1.00 72.38 74 VAL A N 1
ATOM 588 C CA . VAL A 1 74 ? -7.487 14.589 1.739 1.00 72.38 74 VAL A CA 1
ATOM 589 C C . VAL A 1 74 ? -7.497 16.104 1.762 1.00 72.38 74 VAL A C 1
ATOM 591 O O . VAL A 1 74 ? -6.832 16.713 2.600 1.00 72.38 74 VAL A O 1
ATOM 594 N N . LYS A 1 75 ? -8.207 16.713 0.814 1.00 75.50 75 LYS A N 1
ATOM 595 C CA . LYS A 1 75 ? -8.416 18.161 0.779 1.00 75.50 75 LYS A CA 1
ATOM 596 C C . LYS A 1 75 ? -9.883 18.422 0.484 1.00 75.50 75 LYS A C 1
ATOM 598 O O . LYS A 1 75 ? -10.406 17.884 -0.489 1.00 75.50 75 LYS A O 1
ATOM 603 N N . ASN A 1 76 ? -10.534 19.235 1.313 1.00 77.75 76 ASN A N 1
ATOM 604 C CA . ASN A 1 76 ? -11.962 19.549 1.203 1.00 77.75 76 ASN A CA 1
ATOM 605 C C . ASN A 1 76 ? -12.838 18.280 1.154 1.00 77.75 76 ASN A C 1
ATOM 607 O O . ASN A 1 76 ? -13.729 18.174 0.313 1.00 77.75 76 ASN A O 1
ATOM 611 N N . HIS A 1 77 ? -12.531 17.278 1.986 1.00 67.75 77 HIS A N 1
ATOM 612 C CA . HIS A 1 77 ? -13.222 15.976 2.020 1.00 67.75 77 HIS A CA 1
ATOM 613 C C . HIS A 1 77 ? -13.153 15.144 0.727 1.00 67.75 77 HIS A C 1
ATOM 615 O O . HIS A 1 77 ? -13.807 14.106 0.622 1.00 67.75 77 HIS A O 1
ATOM 621 N N . VAL A 1 78 ? -12.353 15.563 -0.256 1.00 73.56 78 VAL A N 1
ATOM 622 C CA . VAL A 1 78 ? -12.083 14.786 -1.465 1.00 73.56 78 VAL A CA 1
ATOM 623 C C . VAL A 1 78 ? -10.793 14.007 -1.251 1.00 73.56 78 VAL A C 1
ATOM 625 O O . VAL A 1 78 ? -9.734 14.584 -0.990 1.00 73.56 78 VAL A O 1
ATOM 628 N N . ILE A 1 79 ? -10.891 12.682 -1.357 1.00 75.12 79 ILE A N 1
ATOM 629 C CA . ILE A 1 79 ? -9.727 11.796 -1.368 1.00 75.12 79 ILE A CA 1
ATOM 630 C C . ILE A 1 79 ? -9.025 11.987 -2.709 1.00 75.12 79 ILE A C 1
ATOM 632 O O . ILE A 1 79 ? -9.618 11.764 -3.764 1.00 75.12 79 ILE A O 1
ATOM 636 N N . ASN A 1 80 ? -7.762 12.392 -2.665 1.00 77.12 80 ASN A N 1
ATOM 637 C CA . ASN A 1 80 ? -6.916 12.523 -3.834 1.00 77.12 80 ASN A CA 1
ATOM 638 C C . ASN A 1 80 ? -5.730 11.561 -3.712 1.00 77.12 80 ASN A C 1
ATOM 640 O O . ASN A 1 80 ? -4.863 11.716 -2.845 1.00 77.12 80 ASN A O 1
ATOM 644 N N . CYS A 1 81 ? -5.723 10.560 -4.588 1.00 77.62 81 CYS A N 1
ATOM 645 C CA . CYS A 1 81 ? -4.654 9.584 -4.729 1.00 77.62 81 CYS A CA 1
ATOM 646 C C . CYS A 1 81 ? -3.658 10.131 -5.750 1.00 77.62 81 CYS A C 1
ATOM 648 O O . CYS A 1 81 ? -3.961 10.213 -6.939 1.00 77.62 81 CYS A O 1
ATOM 650 N N . THR A 1 82 ? -2.481 10.551 -5.294 1.00 74.44 82 THR A N 1
ATOM 651 C CA . THR A 1 82 ? -1.419 10.994 -6.201 1.00 74.44 82 THR A CA 1
ATOM 652 C C . THR A 1 82 ? -0.405 9.873 -6.311 1.00 74.44 82 THR A C 1
ATOM 654 O O . THR A 1 82 ? 0.338 9.618 -5.366 1.00 74.44 82 THR A O 1
ATOM 657 N N . SER A 1 83 ? -0.375 9.186 -7.454 1.00 68.19 83 SER A N 1
ATOM 658 C CA . SER A 1 83 ? 0.667 8.194 -7.721 1.00 68.19 83 SER A CA 1
ATOM 659 C C . SER A 1 83 ? 2.020 8.893 -7.719 1.00 68.19 83 SER A C 1
ATOM 661 O O . SER A 1 83 ? 2.282 9.791 -8.523 1.00 68.19 83 SER A O 1
ATOM 663 N N . THR A 1 84 ? 2.877 8.476 -6.789 1.00 68.31 84 THR A N 1
ATOM 664 C CA . THR A 1 84 ? 4.290 8.853 -6.802 1.00 68.31 84 THR A CA 1
ATOM 665 C C . THR A 1 84 ? 5.111 7.994 -7.749 1.00 68.31 84 THR A C 1
ATOM 667 O O . THR A 1 84 ? 6.339 8.076 -7.698 1.00 68.31 84 THR A O 1
ATOM 670 N N . ALA A 1 85 ? 4.471 7.200 -8.622 1.00 69.19 85 ALA A N 1
ATOM 671 C CA . ALA A 1 85 ? 5.154 6.404 -9.629 1.00 69.19 85 ALA A CA 1
ATOM 672 C C . ALA A 1 85 ? 6.127 7.287 -10.406 1.00 69.19 85 ALA A C 1
ATOM 674 O O . ALA A 1 85 ? 5.751 8.088 -11.269 1.00 69.19 85 ALA A O 1
ATOM 675 N N . LYS A 1 86 ? 7.409 7.123 -10.080 1.00 79.06 86 LYS A N 1
ATOM 676 C CA . LYS A 1 86 ? 8.486 7.726 -10.841 1.00 79.06 86 LYS A CA 1
ATOM 677 C C . LYS A 1 86 ? 8.401 7.175 -12.256 1.00 79.06 86 LYS A C 1
ATOM 679 O O . LYS A 1 86 ? 8.132 5.988 -12.471 1.00 79.06 86 LYS A O 1
ATOM 684 N N . SER A 1 87 ? 8.616 8.057 -13.224 1.00 91.81 87 SER A N 1
ATOM 685 C CA . SER A 1 87 ? 8.875 7.622 -14.587 1.00 91.81 87 SER A CA 1
ATOM 686 C C . SER A 1 87 ? 10.139 6.768 -14.595 1.00 91.81 87 SER A C 1
ATOM 688 O O . SER A 1 87 ? 11.128 7.147 -13.966 1.00 91.81 87 SER A O 1
ATOM 690 N N . CYS A 1 88 ? 10.115 5.663 -15.322 1.00 94.38 88 CYS A N 1
ATOM 691 C CA . CYS A 1 88 ? 11.235 4.736 -15.437 1.00 94.38 88 CYS A CA 1
ATOM 692 C C . CYS A 1 88 ? 11.507 4.421 -16.910 1.00 94.38 88 CYS A C 1
ATOM 694 O O . CYS A 1 88 ? 10.614 4.523 -17.757 1.00 94.38 88 CYS A O 1
ATOM 696 N N . THR A 1 89 ? 12.746 4.048 -17.212 1.00 96.69 89 THR A N 1
ATOM 697 C CA . THR A 1 89 ? 13.153 3.537 -18.530 1.00 96.69 89 THR A CA 1
ATOM 698 C C . THR A 1 89 ? 13.534 2.064 -18.432 1.00 96.69 89 THR A C 1
ATOM 700 O O . THR A 1 89 ? 13.271 1.296 -19.354 1.00 96.69 89 THR A O 1
ATOM 703 N N . GLU A 1 90 ? 14.105 1.663 -17.297 1.00 96.12 90 GLU A N 1
ATOM 704 C CA . GLU A 1 90 ? 14.552 0.306 -17.010 1.00 96.12 90 GLU A CA 1
ATOM 705 C C . GLU A 1 90 ? 14.036 -0.169 -15.642 1.00 96.12 90 GLU A C 1
ATOM 707 O O . GLU A 1 90 ? 13.703 0.635 -14.774 1.00 96.12 90 GLU A O 1
ATOM 712 N N . GLN A 1 91 ? 14.003 -1.489 -15.417 1.00 92.25 91 GLN A N 1
ATOM 713 C CA . GLN A 1 91 ? 13.502 -2.079 -14.161 1.00 92.25 91 GLN A CA 1
ATOM 714 C C . GLN A 1 91 ? 14.275 -1.579 -12.930 1.00 92.25 91 GLN A C 1
ATOM 716 O O . GLN A 1 91 ? 13.679 -1.279 -11.901 1.00 92.25 91 GLN A O 1
ATOM 721 N N . LYS A 1 92 ? 15.593 -1.394 -13.078 1.00 93.75 92 LYS A N 1
ATOM 722 C CA . LYS A 1 92 ? 16.503 -0.896 -12.033 1.00 93.75 92 LYS A CA 1
ATOM 723 C C . LYS A 1 92 ? 16.221 0.545 -11.583 1.00 93.75 92 LYS A C 1
ATOM 725 O O . LYS A 1 92 ? 16.752 0.971 -10.562 1.00 93.75 92 LYS A O 1
ATOM 730 N N . ASP A 1 93 ? 15.441 1.306 -12.356 1.00 92.50 93 ASP A N 1
ATOM 731 C CA . ASP A 1 93 ? 15.038 2.668 -11.982 1.00 92.50 93 ASP A CA 1
ATOM 732 C C . ASP A 1 93 ? 13.942 2.649 -10.901 1.00 92.50 93 ASP A C 1
ATOM 734 O O . ASP A 1 93 ? 13.675 3.665 -10.250 1.00 92.50 93 ASP A O 1
ATOM 738 N N . CYS A 1 94 ? 13.292 1.496 -10.728 1.00 90.06 94 CYS A N 1
ATOM 739 C CA . CYS A 1 94 ? 12.242 1.268 -9.755 1.00 90.06 94 CYS A CA 1
ATOM 740 C C . CYS A 1 94 ? 12.788 0.583 -8.491 1.00 90.06 94 CYS A C 1
ATOM 742 O O . CYS A 1 94 ? 13.820 -0.080 -8.537 1.00 90.06 94 CYS A O 1
ATOM 744 N N . PRO A 1 95 ? 12.105 0.721 -7.342 1.00 88.50 95 PRO A N 1
ATOM 745 C CA . PRO A 1 95 ? 12.371 -0.096 -6.157 1.00 88.50 95 PRO A CA 1
ATOM 746 C C . PRO A 1 95 ? 12.200 -1.595 -6.446 1.00 88.50 95 PRO A C 1
ATOM 748 O O . PRO A 1 95 ? 11.385 -1.957 -7.289 1.00 88.50 95 PRO A O 1
ATOM 751 N N . ASP A 1 96 ? 12.861 -2.469 -5.680 1.00 86.44 96 ASP A N 1
ATOM 752 C CA . ASP A 1 96 ? 12.790 -3.939 -5.845 1.00 86.44 96 ASP A CA 1
ATOM 753 C C . ASP A 1 96 ? 11.364 -4.523 -5.760 1.00 86.44 96 ASP A C 1
ATOM 755 O O . ASP A 1 96 ? 11.105 -5.641 -6.216 1.00 86.44 96 ASP A O 1
ATOM 759 N N . THR A 1 97 ? 10.438 -3.766 -5.164 1.00 84.62 97 THR A N 1
ATOM 760 C CA . THR A 1 97 ? 9.017 -4.099 -5.005 1.00 84.62 97 THR A CA 1
ATOM 761 C C . THR A 1 97 ? 8.139 -3.671 -6.184 1.00 84.62 97 THR A C 1
ATOM 763 O O . THR A 1 97 ? 6.953 -3.996 -6.191 1.00 84.62 97 THR A O 1
ATOM 766 N N . LEU A 1 98 ? 8.679 -2.942 -7.164 1.00 89.56 98 LEU A N 1
ATOM 767 C CA . LEU A 1 98 ? 7.961 -2.419 -8.330 1.00 89.56 98 LEU A CA 1
ATOM 768 C C . LEU A 1 98 ? 8.692 -2.803 -9.619 1.00 89.56 98 LEU A C 1
ATOM 770 O O . LEU A 1 98 ? 9.899 -3.000 -9.616 1.00 89.56 98 LEU A O 1
ATOM 774 N N . ASP A 1 99 ? 7.975 -2.868 -10.731 1.00 94.06 99 ASP A N 1
ATOM 775 C CA . ASP A 1 99 ? 8.530 -3.088 -12.064 1.00 94.06 99 ASP A CA 1
ATOM 776 C C . ASP A 1 99 ? 8.253 -1.879 -12.967 1.00 94.06 99 ASP A C 1
ATOM 778 O O . ASP A 1 99 ? 7.302 -1.119 -12.751 1.00 94.06 99 ASP A O 1
ATOM 782 N N . CYS A 1 100 ? 9.089 -1.683 -13.984 1.00 94.62 100 CYS A N 1
ATOM 783 C CA . CYS A 1 100 ? 8.921 -0.599 -14.938 1.00 94.62 100 CYS A CA 1
ATOM 784 C C . CYS A 1 100 ? 7.906 -0.977 -16.026 1.00 94.62 100 CYS A C 1
ATOM 786 O O . CYS A 1 100 ? 8.263 -1.465 -17.099 1.00 94.62 100 CYS A O 1
ATOM 788 N N . LEU A 1 101 ? 6.624 -0.721 -15.760 1.00 91.62 101 LEU A N 1
ATOM 789 C CA . LEU A 1 101 ? 5.520 -1.009 -16.674 1.00 91.62 101 LEU A CA 1
ATOM 790 C C . LEU A 1 101 ? 5.027 0.282 -17.331 1.00 91.62 101 LEU A C 1
ATOM 792 O O . LEU A 1 101 ? 4.652 1.240 -16.660 1.00 91.62 101 LEU A O 1
ATOM 796 N N . GLU A 1 102 ? 5.021 0.317 -18.665 1.00 92.50 102 GLU A N 1
ATOM 797 C CA . GLU A 1 102 ? 4.568 1.484 -19.444 1.00 92.50 102 GLU A CA 1
ATOM 798 C C . GLU A 1 102 ? 5.311 2.789 -19.083 1.00 92.50 102 GLU A C 1
ATOM 800 O O . GLU A 1 102 ? 4.728 3.874 -19.071 1.00 92.50 102 GLU A O 1
ATOM 805 N N . LYS A 1 103 ? 6.617 2.688 -18.789 1.00 94.38 103 LYS A N 1
ATOM 806 C CA . LYS A 1 103 ? 7.474 3.799 -18.332 1.00 94.38 103 LYS A CA 1
ATOM 807 C C . LYS A 1 103 ? 7.094 4.378 -16.964 1.00 94.38 103 LYS A C 1
ATOM 809 O O . LYS A 1 103 ? 7.452 5.518 -16.659 1.00 94.38 103 LYS A O 1
ATOM 814 N N . LYS A 1 104 ? 6.375 3.623 -16.132 1.00 92.56 104 LYS A N 1
ATOM 815 C CA . LYS A 1 104 ? 6.065 3.972 -14.740 1.00 92.56 104 LYS A CA 1
ATOM 816 C C . LYS A 1 104 ? 6.387 2.804 -13.819 1.00 92.56 104 LYS A C 1
ATOM 818 O O . LYS A 1 104 ? 6.119 1.656 -14.160 1.00 92.56 104 LYS A O 1
ATOM 823 N N . CYS A 1 105 ? 6.920 3.096 -12.638 1.00 90.69 105 CYS A N 1
ATOM 824 C CA . CYS A 1 105 ? 7.077 2.072 -11.612 1.00 90.69 105 CYS A CA 1
ATOM 825 C C . CYS A 1 105 ? 5.698 1.656 -11.093 1.00 90.69 105 CYS A C 1
ATOM 827 O O . CYS A 1 105 ? 5.008 2.468 -10.482 1.00 90.69 105 CYS A O 1
ATOM 829 N N . ARG A 1 106 ? 5.292 0.414 -11.359 1.00 89.75 106 ARG A N 1
ATOM 830 C CA . ARG A 1 106 ? 4.016 -0.175 -10.923 1.00 89.75 106 ARG A CA 1
ATOM 831 C C . ARG A 1 106 ? 4.253 -1.532 -10.285 1.00 89.75 106 ARG A C 1
ATOM 833 O O . ARG A 1 106 ? 5.293 -2.144 -10.511 1.00 89.75 106 ARG A O 1
ATOM 840 N N . SER A 1 107 ? 3.306 -2.022 -9.493 1.00 89.38 107 SER A N 1
ATOM 841 C CA . SER A 1 107 ? 3.444 -3.364 -8.937 1.00 89.38 107 SER A CA 1
ATOM 842 C C . SER A 1 107 ? 3.209 -4.394 -10.048 1.00 89.38 107 SER A C 1
ATOM 844 O O . SER A 1 107 ? 2.158 -4.356 -10.688 1.00 89.38 107 SER A O 1
ATOM 846 N N . PRO A 1 108 ? 4.118 -5.357 -1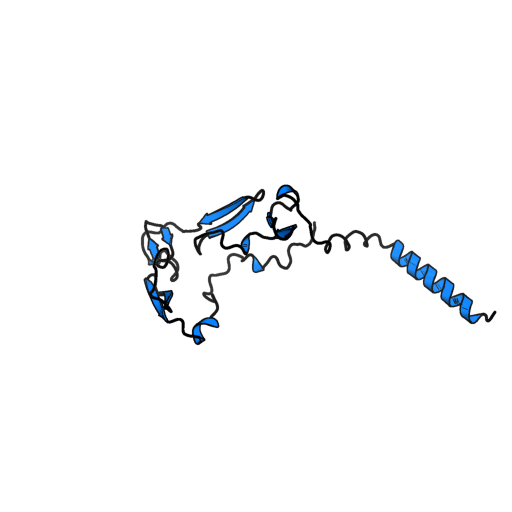0.287 1.00 92.12 108 PRO A N 1
ATOM 847 C CA . PRO A 1 108 ? 3.873 -6.428 -11.256 1.00 92.12 108 PRO A CA 1
ATOM 848 C C . PRO A 1 108 ? 2.744 -7.378 -10.803 1.00 92.12 108 PRO A C 1
ATOM 850 O O . PRO A 1 108 ? 2.242 -8.176 -11.591 1.00 92.12 108 PRO A O 1
ATOM 853 N N . CYS A 1 109 ? 2.299 -7.268 -9.545 1.00 94.00 109 CYS A N 1
ATOM 854 C CA . CYS A 1 109 ? 1.103 -7.942 -9.045 1.00 94.00 109 CYS A CA 1
ATOM 855 C C . CYS A 1 109 ? -0.210 -7.210 -9.385 1.00 94.00 109 CYS A C 1
ATOM 857 O O . CYS A 1 109 ? -1.282 -7.784 -9.176 1.00 94.00 109 CYS A O 1
ATOM 859 N N . ASP A 1 110 ? -0.170 -5.977 -9.905 1.00 87.06 110 ASP A N 1
ATOM 860 C CA . ASP A 1 110 ? -1.381 -5.221 -10.234 1.00 87.06 110 ASP A CA 1
ATOM 861 C C . ASP A 1 110 ? -2.170 -5.920 -11.348 1.00 87.06 110 ASP A C 1
ATOM 863 O O . ASP A 1 110 ? -1.725 -6.060 -12.485 1.00 87.06 110 ASP A O 1
ATOM 867 N N . GLY A 1 111 ? -3.374 -6.386 -11.011 1.00 83.88 111 GLY A N 1
ATOM 868 C CA . GLY A 1 111 ? -4.249 -7.107 -11.938 1.00 83.88 111 GLY A CA 1
ATOM 869 C C . GLY A 1 111 ? -3.913 -8.590 -12.119 1.00 83.88 111 GLY A C 1
ATOM 870 O O . GLY A 1 111 ? -4.682 -9.302 -12.772 1.00 83.88 111 GLY A O 1
ATOM 871 N N . LYS A 1 112 ? -2.834 -9.095 -11.507 1.00 90.62 112 LYS A N 1
ATOM 872 C CA . LYS A 1 112 ? -2.527 -10.524 -11.534 1.00 90.62 112 LYS A CA 1
ATOM 873 C C . LYS A 1 112 ? -3.352 -11.269 -10.488 1.00 90.62 112 LYS A C 1
ATOM 875 O O . LYS A 1 112 ? -3.366 -10.924 -9.310 1.00 90.62 112 LYS A O 1
ATOM 880 N N . LYS A 1 113 ? -4.035 -12.329 -10.923 1.00 91.56 113 LYS A N 1
ATOM 881 C CA . LYS A 1 113 ? -4.743 -13.257 -10.035 1.00 91.56 113 LYS A CA 1
ATOM 882 C C . LYS A 1 113 ? -3.907 -14.521 -9.870 1.00 91.56 113 LYS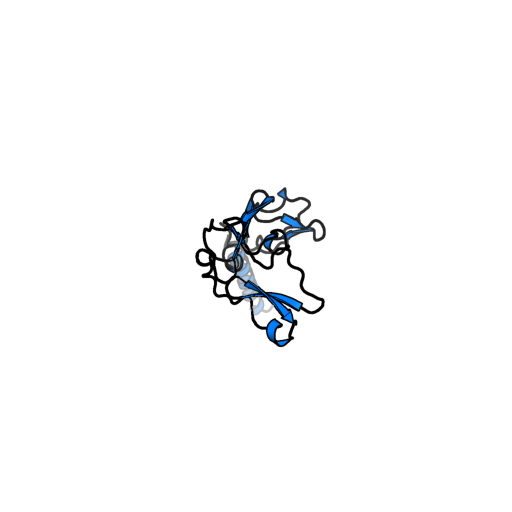 A C 1
ATOM 884 O O . LYS A 1 113 ? -3.543 -15.144 -10.864 1.00 91.56 113 LYS A O 1
ATOM 889 N N . CYS A 1 114 ? -3.595 -14.871 -8.628 1.00 94.81 114 CYS A N 1
ATOM 890 C CA . CYS A 1 114 ? -3.017 -16.167 -8.286 1.00 94.81 114 CYS A CA 1
ATOM 891 C C . CYS A 1 114 ? -4.129 -17.203 -8.050 1.00 94.81 114 CYS A C 1
ATOM 893 O O . CYS A 1 114 ? -5.279 -16.827 -7.815 1.00 94.81 114 CYS A O 1
ATOM 895 N N . ASP A 1 115 ? -3.785 -18.494 -8.111 1.00 95.69 115 ASP A N 1
ATOM 896 C CA . ASP A 1 115 ? -4.712 -19.585 -7.777 1.00 95.69 115 ASP A CA 1
ATOM 897 C C . ASP A 1 115 ? -5.213 -19.485 -6.325 1.00 95.69 115 ASP A C 1
ATOM 899 O O . ASP A 1 115 ? -4.586 -18.846 -5.474 1.00 95.69 115 ASP A O 1
ATOM 903 N N . GLU A 1 116 ? -6.319 -20.167 -6.024 1.00 93.88 116 GLU A N 1
ATOM 904 C CA . GLU A 1 116 ? -6.888 -20.231 -4.676 1.00 93.88 116 GLU A CA 1
ATOM 905 C C . GLU A 1 116 ? -5.842 -20.693 -3.640 1.00 93.88 116 GLU A C 1
ATOM 907 O O . GLU A 1 116 ? -5.109 -21.661 -3.850 1.00 93.88 116 GLU A O 1
ATOM 912 N N . GLY A 1 117 ? -5.732 -19.956 -2.528 1.00 89.94 117 GLY A N 1
ATOM 913 C CA . GLY A 1 117 ? -4.744 -20.215 -1.472 1.00 89.94 117 GLY A CA 1
ATOM 914 C C . GLY A 1 117 ? -3.329 -19.679 -1.738 1.00 89.94 117 GLY A C 1
ATOM 915 O O . GLY A 1 117 ? -2.422 -19.949 -0.945 1.00 89.94 117 GLY A O 1
ATOM 916 N N . LYS A 1 118 ? -3.114 -18.911 -2.814 1.00 94.69 118 LYS A N 1
ATOM 917 C CA . LYS A 1 118 ? -1.844 -18.227 -3.102 1.00 94.69 118 LYS A CA 1
ATOM 918 C C . LYS A 1 118 ? -2.001 -16.706 -3.067 1.00 94.69 118 LYS A C 1
ATOM 920 O O . LYS A 1 118 ? -3.040 -16.166 -3.433 1.00 94.69 118 LYS A O 1
ATOM 925 N N . ILE A 1 119 ? -0.938 -16.014 -2.674 1.00 92.81 119 ILE A N 1
ATOM 926 C CA . ILE A 1 119 ? -0.816 -14.555 -2.713 1.00 92.81 119 ILE A CA 1
ATOM 927 C C . ILE A 1 119 ? 0.274 -14.155 -3.710 1.00 92.81 119 ILE A C 1
ATOM 929 O O . ILE A 1 119 ? 1.281 -14.850 -3.859 1.00 92.81 119 ILE A O 1
ATOM 933 N N . CYS A 1 120 ? 0.061 -13.045 -4.418 1.00 94.00 120 CYS A N 1
ATOM 934 C CA . CYS A 1 120 ? 1.084 -12.469 -5.281 1.00 94.00 120 CYS A CA 1
ATOM 935 C C . CYS A 1 120 ? 2.084 -11.688 -4.428 1.00 94.00 120 CYS A C 1
ATOM 937 O O . CYS A 1 120 ? 1.702 -10.768 -3.706 1.00 94.00 120 CYS A O 1
ATOM 939 N N . VAL A 1 121 ? 3.356 -12.058 -4.516 1.00 91.88 121 VAL A N 1
ATOM 940 C CA . VAL A 1 121 ? 4.476 -11.350 -3.899 1.00 91.88 121 VAL A CA 1
ATOM 941 C C . VAL A 1 121 ? 5.410 -10.848 -4.992 1.00 91.88 121 VAL A C 1
ATOM 943 O O . VAL A 1 121 ? 5.573 -11.497 -6.026 1.00 91.88 121 VAL A O 1
ATOM 946 N N . VAL A 1 122 ? 6.023 -9.688 -4.772 1.00 91.31 122 VAL A N 1
ATOM 947 C CA . VAL A 1 122 ? 7.007 -9.122 -5.700 1.00 91.31 122 VAL A CA 1
ATOM 948 C C . VAL A 1 122 ? 8.402 -9.404 -5.164 1.00 91.31 122 VAL A C 1
ATOM 950 O O . VAL A 1 122 ? 8.717 -9.041 -4.032 1.00 91.31 122 VAL A O 1
ATOM 953 N N . GLN A 1 123 ? 9.234 -10.058 -5.970 1.00 91.25 123 GLN A N 1
ATOM 954 C CA . GLN A 1 123 ? 10.622 -10.353 -5.640 1.00 91.25 123 GLN A CA 1
ATOM 955 C C . GLN A 1 123 ? 11.509 -10.051 -6.851 1.00 91.25 123 GLN A C 1
ATOM 957 O O . GLN A 1 123 ? 11.354 -10.666 -7.905 1.00 91.25 123 GLN A O 1
ATOM 962 N N . ASN A 1 124 ? 12.461 -9.125 -6.691 1.00 92.12 124 ASN A N 1
ATOM 963 C CA . ASN A 1 124 ? 13.382 -8.682 -7.746 1.00 92.12 124 ASN A CA 1
ATOM 964 C C . ASN A 1 124 ? 12.649 -8.191 -9.010 1.00 92.12 124 ASN A C 1
ATOM 966 O O . ASN A 1 124 ? 12.878 -8.720 -10.100 1.00 92.12 124 ASN A O 1
ATOM 970 N N . HIS A 1 125 ? 11.728 -7.231 -8.856 1.00 93.12 125 HIS A N 1
ATOM 971 C CA . HIS A 1 125 ? 10.887 -6.680 -9.937 1.00 93.12 125 HIS A CA 1
ATOM 972 C C . HIS A 1 125 ? 9.978 -7.696 -10.652 1.00 93.12 125 HIS A C 1
ATOM 974 O O . HIS A 1 125 ? 9.347 -7.360 -11.647 1.00 93.12 125 HIS A O 1
ATOM 980 N N . LYS A 1 126 ? 9.896 -8.944 -10.180 1.00 93.62 126 LYS A N 1
ATOM 981 C CA . LYS A 1 126 ? 9.045 -9.982 -10.766 1.00 93.62 126 LYS A CA 1
ATOM 982 C C . LYS A 1 126 ? 7.969 -10.385 -9.787 1.00 93.62 126 LYS A C 1
ATOM 984 O O . LYS A 1 126 ? 8.211 -10.525 -8.590 1.00 93.62 126 LYS A O 1
ATOM 989 N N . ASP A 1 127 ? 6.780 -10.601 -10.308 1.00 94.12 127 ASP A N 1
ATOM 990 C CA . ASP A 1 127 ? 5.688 -11.172 -9.551 1.00 94.12 127 ASP A CA 1
ATOM 991 C C . ASP A 1 127 ? 5.854 -12.696 -9.418 1.00 94.12 127 ASP A C 1
ATOM 993 O O . ASP A 1 127 ? 6.315 -13.403 -10.321 1.00 94.12 127 ASP A O 1
ATOM 997 N N . LYS A 1 128 ? 5.475 -13.220 -8.258 1.00 95.00 128 LYS A N 1
ATOM 998 C CA . LYS A 1 128 ? 5.503 -14.645 -7.951 1.00 95.00 128 LYS A CA 1
ATOM 999 C C . LYS A 1 128 ? 4.292 -14.984 -7.096 1.00 95.00 128 LYS A C 1
ATOM 1001 O O . LYS A 1 128 ? 4.000 -14.302 -6.123 1.00 95.00 128 LYS A O 1
ATOM 1006 N N . CYS A 1 129 ? 3.576 -16.043 -7.454 1.00 94.50 129 CYS A N 1
ATOM 1007 C CA . CYS A 1 129 ? 2.482 -16.547 -6.630 1.00 94.50 129 CYS A CA 1
ATOM 1008 C C . CYS A 1 129 ? 3.041 -17.534 -5.604 1.00 94.50 129 CYS A C 1
ATOM 1010 O O . CYS A 1 129 ? 3.543 -18.596 -5.979 1.00 94.50 129 CYS A O 1
ATOM 1012 N N . GLU A 1 130 ? 2.937 -17.202 -4.322 1.00 93.81 130 GLU A N 1
ATOM 1013 C CA . GLU A 1 130 ? 3.370 -18.060 -3.219 1.00 93.81 130 GLU A CA 1
ATOM 1014 C C . GLU A 1 130 ? 2.165 -18.533 -2.407 1.00 93.81 130 GLU A C 1
ATOM 1016 O O . GLU A 1 130 ? 1.199 -17.795 -2.229 1.00 93.81 130 GLU A O 1
ATOM 1021 N N . SER A 1 131 ? 2.194 -19.778 -1.927 1.00 93.38 131 SER A N 1
ATOM 1022 C CA . SER A 1 131 ? 1.141 -20.300 -1.050 1.00 93.38 131 SER A CA 1
ATOM 1023 C C . SER A 1 131 ? 1.091 -19.504 0.253 1.00 93.38 131 SER A C 1
ATOM 1025 O O . SER A 1 131 ? 2.138 -19.155 0.808 1.00 93.38 131 SER A O 1
ATOM 1027 N N . ILE A 1 132 ? -0.117 -19.242 0.760 1.00 86.75 132 ILE A N 1
ATOM 1028 C CA . ILE A 1 132 ? -0.329 -18.574 2.049 1.00 86.75 132 ILE A CA 1
ATOM 1029 C C . ILE A 1 132 ? 0.116 -19.537 3.158 1.00 86.75 132 ILE A C 1
ATOM 1031 O O . ILE A 1 132 ? -0.670 -20.295 3.716 1.00 86.75 132 ILE A O 1
ATOM 1035 N N . ASN A 1 133 ? 1.411 -19.556 3.456 1.00 82.75 133 ASN A N 1
ATOM 1036 C CA . ASN A 1 133 ? 1.936 -20.294 4.593 1.00 82.75 133 ASN A CA 1
ATOM 1037 C C . ASN A 1 133 ? 1.690 -19.453 5.852 1.00 82.75 133 ASN A C 1
ATOM 1039 O O . ASN A 1 133 ? 2.072 -18.286 5.891 1.00 82.75 133 ASN A O 1
ATOM 1043 N N . GLU A 1 134 ? 1.112 -20.040 6.904 1.00 61.91 134 GLU A N 1
ATOM 1044 C CA . GLU A 1 134 ? 0.791 -19.368 8.182 1.00 61.91 134 GLU A CA 1
ATOM 1045 C C . GLU A 1 134 ? 1.977 -18.602 8.802 1.00 61.91 134 GLU A C 1
ATOM 1047 O O . GLU A 1 134 ? 1.799 -17.621 9.520 1.00 61.91 134 GLU A O 1
ATOM 1052 N N . LYS A 1 135 ? 3.211 -19.002 8.470 1.00 56.34 135 LYS A N 1
ATOM 1053 C CA . LYS A 1 135 ? 4.446 -18.337 8.911 1.00 56.34 135 LYS A CA 1
ATOM 1054 C C . LYS A 1 135 ? 4.670 -16.958 8.276 1.00 56.34 135 LYS A C 1
ATOM 1056 O O . LYS A 1 135 ? 5.347 -16.133 8.881 1.00 56.34 135 LYS A O 1
ATOM 1061 N N . ASN A 1 136 ? 4.075 -16.685 7.115 1.00 52.19 136 ASN A N 1
ATOM 1062 C CA . ASN A 1 136 ? 4.210 -15.415 6.397 1.00 52.19 136 ASN A CA 1
ATOM 1063 C C . ASN A 1 136 ? 3.256 -14.338 6.935 1.00 52.19 136 ASN A C 1
ATOM 1065 O O . ASN A 1 136 ? 3.442 -13.163 6.647 1.00 52.19 136 ASN A O 1
ATOM 1069 N N . ASN A 1 137 ? 2.283 -14.710 7.777 1.00 49.19 137 ASN A N 1
ATOM 1070 C CA . ASN A 1 137 ? 1.340 -13.763 8.382 1.00 49.19 137 ASN A CA 1
ATOM 1071 C C . ASN A 1 137 ? 1.969 -12.915 9.506 1.00 49.19 137 ASN A C 1
ATOM 1073 O O . ASN A 1 137 ? 1.321 -12.029 10.057 1.00 49.19 137 ASN A O 1
ATOM 1077 N N . LYS A 1 138 ? 3.229 -13.199 9.869 1.00 45.25 138 LYS A N 1
ATOM 1078 C CA . LYS A 1 138 ? 3.993 -12.451 10.878 1.00 45.25 138 LYS A CA 1
ATOM 1079 C C . LYS A 1 138 ? 5.163 -11.658 10.294 1.00 45.25 138 LYS A C 1
ATOM 1081 O O . LYS A 1 138 ? 5.740 -10.837 11.002 1.00 45.25 138 LYS A O 1
ATOM 1086 N N . THR A 1 139 ? 5.506 -11.862 9.023 1.00 44.34 139 THR A N 1
ATOM 1087 C CA . THR A 1 139 ? 6.435 -10.963 8.341 1.00 44.34 139 THR A CA 1
ATOM 1088 C C . THR A 1 139 ? 5.617 -9.784 7.856 1.00 44.34 139 THR A C 1
ATOM 1090 O O . THR A 1 139 ? 4.968 -9.824 6.816 1.00 44.34 139 THR A O 1
ATOM 1093 N N . GLU A 1 140 ? 5.607 -8.766 8.707 1.00 43.00 140 GLU A N 1
ATOM 1094 C CA . GLU A 1 140 ? 5.233 -7.400 8.400 1.00 43.00 140 GLU A CA 1
ATOM 1095 C C . GLU A 1 140 ? 5.576 -7.026 6.951 1.00 43.00 140 GLU A C 1
ATOM 1097 O O . GLU A 1 140 ? 6.571 -7.483 6.380 1.00 43.00 140 GLU A O 1
ATOM 1102 N N . LEU A 1 141 ? 4.807 -6.077 6.419 1.00 46.69 141 LEU A N 1
ATOM 1103 C CA . LEU A 1 141 ? 5.221 -5.078 5.431 1.00 46.69 141 LEU A CA 1
ATOM 1104 C C . LEU A 1 141 ? 6.489 -4.298 5.884 1.00 46.69 141 LEU A C 1
ATOM 1106 O O . LEU A 1 141 ? 6.532 -3.074 5.873 1.00 46.69 141 LEU A O 1
ATOM 1110 N N . GLY A 1 142 ? 7.531 -5.008 6.312 1.00 35.62 142 GLY A N 1
ATOM 1111 C CA . GLY A 1 142 ? 8.826 -4.540 6.781 1.00 35.62 142 GLY A CA 1
ATOM 1112 C C . GLY A 1 142 ? 9.860 -4.521 5.662 1.00 35.62 142 GLY A C 1
ATOM 1113 O O . GLY A 1 142 ? 11.056 -4.648 5.918 1.00 35.62 142 GLY A O 1
ATOM 1114 N N . GLY A 1 143 ? 9.417 -4.332 4.416 1.00 37.22 143 GLY A N 1
ATOM 1115 C CA . GLY A 1 143 ? 10.260 -3.645 3.453 1.00 37.22 143 GLY A CA 1
ATOM 1116 C C . GLY A 1 143 ? 10.535 -2.272 4.048 1.00 37.22 143 GLY A C 1
ATOM 1117 O O . GLY A 1 143 ? 9.633 -1.446 4.148 1.00 37.22 143 GLY A O 1
ATOM 1118 N N . LYS A 1 144 ? 11.764 -2.062 4.519 1.00 34.34 144 LYS A N 1
ATOM 1119 C CA . LYS A 1 144 ? 12.275 -0.778 4.989 1.00 34.34 144 LYS A CA 1
ATOM 1120 C C . LYS A 1 144 ? 12.386 0.154 3.778 1.00 34.34 144 LYS A C 1
ATOM 1122 O O . LYS A 1 144 ? 13.474 0.461 3.317 1.00 34.34 144 LYS A O 1
ATOM 1127 N N . VAL A 1 145 ? 11.244 0.549 3.219 1.00 37.97 145 VAL A N 1
ATOM 1128 C CA . VAL A 1 145 ? 11.131 1.791 2.465 1.00 37.97 145 VAL A CA 1
ATOM 1129 C C . VAL A 1 145 ? 11.481 2.867 3.473 1.00 37.97 145 VAL A C 1
ATOM 1131 O O . VAL A 1 145 ? 10.831 2.960 4.518 1.00 37.97 145 VAL A O 1
ATOM 1134 N N . ASP A 1 146 ? 12.547 3.619 3.207 1.00 33.69 146 ASP A N 1
ATOM 1135 C CA . ASP A 1 146 ? 12.853 4.821 3.967 1.00 33.69 146 ASP A CA 1
ATOM 1136 C C . ASP A 1 146 ? 11.564 5.626 4.085 1.00 33.69 146 ASP A C 1
ATOM 1138 O O . ASP A 1 146 ? 10.969 6.051 3.093 1.00 33.69 146 ASP A O 1
ATOM 1142 N N . ALA A 1 147 ? 11.075 5.698 5.319 1.00 36.81 147 ALA A N 1
ATOM 1143 C CA . ALA A 1 147 ? 9.768 6.205 5.653 1.00 36.81 147 ALA A CA 1
ATOM 1144 C C . ALA A 1 147 ? 9.672 7.674 5.232 1.00 36.81 147 ALA A C 1
ATOM 1146 O O . ALA A 1 147 ? 9.994 8.580 6.002 1.00 36.81 147 ALA A O 1
ATOM 1147 N N . VAL A 1 148 ? 9.166 7.922 4.024 1.00 40.94 148 VAL A N 1
ATOM 1148 C CA . VAL A 1 148 ? 8.413 9.140 3.750 1.00 40.94 148 VAL A CA 1
ATOM 1149 C C . VAL A 1 148 ? 7.244 9.087 4.724 1.00 40.94 148 VAL A C 1
ATOM 1151 O O . VAL A 1 148 ? 6.390 8.211 4.640 1.00 40.94 148 VAL A O 1
ATOM 1154 N N . THR A 1 149 ? 7.333 9.943 5.738 1.00 39.25 149 THR A N 1
ATOM 1155 C CA . THR A 1 149 ? 6.559 9.936 6.982 1.00 39.25 149 THR A CA 1
ATOM 1156 C C . THR A 1 149 ? 5.137 9.369 6.826 1.00 39.25 149 THR A C 1
ATOM 1158 O O . THR A 1 149 ? 4.251 10.076 6.346 1.00 39.25 149 THR A O 1
ATOM 1161 N N . PRO A 1 150 ? 4.895 8.113 7.242 1.00 39.38 150 PRO A N 1
ATOM 1162 C CA . PRO A 1 150 ? 3.583 7.486 7.151 1.00 39.38 150 PRO A CA 1
ATOM 1163 C C . PRO A 1 150 ? 2.562 8.205 8.040 1.00 39.38 150 PRO A C 1
ATOM 1165 O O . PRO A 1 150 ? 2.907 8.780 9.079 1.00 39.38 150 PRO A O 1
ATOM 1168 N N . CYS A 1 151 ? 1.278 8.107 7.678 1.00 41.50 151 CYS A N 1
ATOM 1169 C CA . CYS A 1 151 ? 0.141 8.586 8.479 1.00 41.50 151 CYS A CA 1
ATOM 1170 C C . CYS A 1 151 ? 0.164 8.105 9.952 1.00 41.50 151 CYS A C 1
ATOM 1172 O O . CYS A 1 151 ? -0.508 8.676 10.805 1.00 41.50 151 CYS A O 1
ATOM 1174 N N . SER A 1 152 ? 0.980 7.105 10.295 1.00 43.19 152 SER A N 1
ATOM 1175 C CA . SER A 1 152 ? 1.213 6.647 11.666 1.00 43.19 152 SER A CA 1
ATOM 1176 C C . SER A 1 152 ? 1.950 7.653 12.565 1.00 43.19 152 SER A C 1
ATOM 1178 O O . SER A 1 152 ? 1.886 7.521 13.788 1.00 43.19 152 SER A O 1
ATOM 1180 N N . LYS A 1 153 ? 2.594 8.697 12.019 1.00 41.38 153 LYS A N 1
ATOM 1181 C CA . LYS A 1 153 ? 3.218 9.764 12.831 1.00 41.38 153 LYS A CA 1
ATOM 1182 C C . LYS A 1 153 ? 2.234 10.845 13.309 1.00 41.38 153 LYS A C 1
ATOM 1184 O O . LYS A 1 153 ? 2.610 11.700 14.107 1.00 41.38 153 LYS A O 1
ATOM 1189 N N . TRP A 1 154 ? 0.959 10.765 12.921 1.00 40.78 154 TRP A N 1
ATOM 1190 C CA . TRP A 1 154 ? -0.093 11.703 13.343 1.00 40.78 154 TRP A CA 1
ATOM 1191 C C . TRP A 1 154 ? -0.665 11.421 14.737 1.00 40.78 154 TRP A C 1
ATOM 1193 O O . TRP A 1 154 ? -1.605 12.083 15.163 1.00 40.78 154 TRP A O 1
ATOM 1203 N N . LYS A 1 155 ? -0.057 10.512 15.511 1.00 41.53 155 LYS A N 1
ATOM 1204 C CA . LYS A 1 155 ? -0.419 10.308 16.923 1.00 41.53 155 LYS A CA 1
ATOM 1205 C C . LYS A 1 155 ? -0.070 11.510 17.824 1.00 41.53 155 LYS A C 1
ATOM 1207 O O . LYS A 1 155 ? -0.520 11.548 18.961 1.00 41.53 155 LYS A O 1
ATOM 1212 N N . PHE A 1 156 ? 0.701 12.489 17.328 1.00 39.53 156 PHE A N 1
ATOM 1213 C CA . PHE A 1 156 ? 1.163 13.649 18.109 1.00 39.53 156 PHE A CA 1
ATOM 1214 C C . PHE A 1 156 ? 0.819 15.033 17.528 1.00 39.53 156 PHE A C 1
ATOM 1216 O O . PHE A 1 156 ? 1.105 16.028 18.190 1.00 39.53 156 PHE A O 1
ATOM 1223 N N . LEU A 1 157 ? 0.206 15.129 16.339 1.00 36.03 157 LEU A N 1
ATOM 1224 C CA . LEU A 1 157 ? -0.079 16.424 15.689 1.00 36.03 157 LEU A CA 1
ATOM 1225 C C . LEU A 1 157 ? -1.553 16.855 15.700 1.00 36.03 157 LEU A C 1
ATOM 1227 O O . LEU A 1 157 ? -1.845 17.967 15.283 1.00 36.03 157 LEU A O 1
ATOM 1231 N N . CYS A 1 158 ? -2.458 16.088 16.315 1.00 32.25 158 CYS A N 1
ATOM 1232 C CA . CYS A 1 158 ? -3.718 16.643 16.834 1.00 32.25 158 CYS A CA 1
ATOM 1233 C C . CYS A 1 158 ? -3.485 17.325 18.195 1.00 32.25 158 CYS A C 1
ATOM 1235 O O . CYS A 1 158 ? -4.179 17.050 19.172 1.00 32.25 158 CYS A O 1
ATOM 1237 N N . ARG A 1 159 ? -2.457 18.177 18.287 1.00 30.86 159 ARG A N 1
ATOM 1238 C CA . ARG A 1 159 ? -2.308 19.126 19.389 1.00 30.86 159 ARG A CA 1
ATOM 1239 C C . ARG A 1 159 ? -2.762 20.466 18.831 1.00 30.86 159 ARG A C 1
ATOM 1241 O O . ARG A 1 159 ? -2.030 21.081 18.065 1.00 30.86 159 ARG A O 1
ATOM 1248 N N . ALA A 1 160 ? -4.009 20.798 19.153 1.00 35.22 160 ALA A N 1
ATOM 1249 C CA . ALA A 1 160 ? -4.712 22.005 18.751 1.00 35.22 160 ALA A CA 1
ATOM 1250 C C . ALA A 1 160 ? -3.810 23.245 18.845 1.00 35.22 160 ALA A C 1
ATOM 1252 O O . ALA A 1 160 ? -3.214 23.507 19.896 1.00 35.22 160 ALA A O 1
ATOM 1253 N N . GLY A 1 161 ? -3.704 23.953 17.725 1.00 35.97 161 GLY A N 1
ATOM 1254 C CA . GLY A 1 161 ? -3.378 25.370 17.667 1.00 35.97 161 GLY A CA 1
ATOM 1255 C C . GLY A 1 161 ? -4.627 26.110 17.231 1.00 35.97 161 GLY A C 1
ATOM 1256 O O . GLY A 1 161 ? -5.352 25.531 16.390 1.00 35.97 161 GLY A O 1
#

pLDDT: mean 71.96, std 19.16, range [30.86, 96.69]

Sequence (161 aa):
MKPQNLFIFEAVVIALVILSFTNKVDLWLETWLPIYCTKNEDCPDNLSCLIKDKECRNPCNSTGCKFADEIYSVKNHVINCTSTAKSCTEQKDCPDTLDCLEKKCRSPCDGKKCDEGKICVVQNHKDKCESINEKNNKTELGGKVDAVTPCSKWKFLCRAG

Secondary structure (DSSP, 8-state):
--GGGHHHHHHHHHHHHHHHH-TTSHHHHTTSS--B-SSGGGS-TT-EEETTTTEEE-GGGS--SSSTTEEEEEETTEEEEEE---B-SSGGGS-TT-EEETTEEE-TTTTPPPPTTEEEEEETTEEEEEE--GGGGGS-S---------GGGGGTT----